Protein AF-A0A2W5V8T8-F1 (afdb_monomer_lite)

Secondary structure (DSSP, 8-state):
--------------SEEEEES--SHHHHHHHHHHHHHHTT--SS-EEEEEPPPEEPTTSSEEEEEEEEETTEEEEEEEEEE-GGGHHHHHHHHHHHHHHHH-

pLDDT: mean 90.6, std 15.19, range [42.0, 98.69]

Organism: NCBI:txid88688

Foldseek 3Di:
DDDDDPPPPPQPAQLEDEAEQDDDPLRVVLRVLLCVLRRPQAAHRKYKYWYPWDADVPGFIWIWIWIDDPPHTDDIQIDGDHSVCSSVSSVVVNVVVSVVRD

Sequence (102 aa):
MILEFLTATSVAASAIEVWTAGDDGLTQRFAENFRTATREIHGRPLNATVAQITPAPGGGWLTVVTFSREGEKLYTAKCARDEAEIQQCVLEAASAAKRLTQ

Structure (mmCIF, N/CA/C/O backbone):
data_AF-A0A2W5V8T8-F1
#
_entry.id   AF-A0A2W5V8T8-F1
#
loop_
_atom_site.group_PDB
_atom_site.id
_atom_site.type_symbol
_atom_site.label_atom_id
_atom_site.label_alt_id
_atom_site.label_comp_id
_atom_site.label_asym_id
_atom_site.label_entity_id
_atom_site.label_seq_id
_atom_site.pdbx_PDB_ins_code
_atom_site.Cartn_x
_atom_site.Cartn_y
_atom_site.Cartn_z
_atom_site.occupancy
_atom_site.B_iso_or_equiv
_atom_site.auth_seq_id
_atom_site.auth_comp_id
_atom_site.auth_asym_id
_atom_site.auth_atom_id
_atom_site.pdbx_PDB_model_num
ATOM 1 N N . MET A 1 1 ? 4.239 29.637 44.715 1.00 42.00 1 MET A N 1
ATOM 2 C CA . MET A 1 1 ? 3.748 28.370 44.138 1.00 42.00 1 MET A CA 1
ATOM 3 C C . MET A 1 1 ? 3.350 28.669 42.703 1.00 42.00 1 MET A C 1
ATOM 5 O O . MET A 1 1 ? 2.286 29.227 42.486 1.00 42.00 1 MET A O 1
ATOM 9 N N . ILE A 1 2 ? 4.272 28.466 41.760 1.00 48.84 2 ILE A N 1
ATOM 10 C CA . ILE A 1 2 ? 4.049 28.722 40.331 1.00 48.84 2 ILE A CA 1
ATOM 11 C C . ILE A 1 2 ? 3.689 27.369 39.721 1.00 48.84 2 ILE A C 1
ATOM 13 O O . ILE A 1 2 ? 4.450 26.416 39.862 1.00 48.84 2 ILE A O 1
ATOM 17 N N . LEU A 1 3 ? 2.488 27.272 39.158 1.00 47.12 3 LEU A N 1
ATOM 18 C CA . LEU A 1 3 ? 1.954 26.061 38.548 1.00 47.12 3 LEU A CA 1
ATOM 19 C C . LEU A 1 3 ? 2.406 26.036 37.081 1.00 47.12 3 LEU A C 1
ATOM 21 O O . LEU A 1 3 ? 1.909 26.815 36.269 1.00 47.12 3 LEU A O 1
ATOM 25 N N . GLU A 1 4 ? 3.380 25.189 36.753 1.00 50.62 4 GLU A N 1
ATOM 26 C CA . GLU A 1 4 ? 3.817 24.959 35.374 1.00 50.62 4 GLU A CA 1
ATOM 27 C C . GLU A 1 4 ? 2.765 24.106 34.649 1.00 50.62 4 GLU A C 1
ATOM 29 O O . GLU A 1 4 ? 2.616 22.910 34.900 1.00 50.62 4 GLU A O 1
ATOM 34 N N . PHE A 1 5 ? 1.994 24.732 33.758 1.00 49.81 5 PHE A N 1
ATOM 35 C CA . PHE A 1 5 ? 1.117 24.031 32.823 1.00 49.81 5 PHE A CA 1
ATOM 36 C C . PHE A 1 5 ? 1.965 23.435 31.693 1.00 49.81 5 PHE A C 1
ATOM 38 O O . PHE A 1 5 ? 2.316 24.122 30.736 1.00 49.81 5 PHE A O 1
ATOM 45 N N . LEU A 1 6 ? 2.278 22.143 31.792 1.00 53.34 6 LEU A N 1
ATOM 46 C CA . LEU A 1 6 ? 2.755 21.349 30.661 1.00 53.34 6 LEU A CA 1
ATOM 47 C C . LEU A 1 6 ? 1.583 21.140 29.692 1.00 53.34 6 LEU A C 1
ATOM 49 O O . LEU A 1 6 ? 0.727 20.281 29.904 1.00 53.34 6 LEU A O 1
ATOM 53 N N . THR A 1 7 ? 1.518 21.936 28.629 1.00 52.38 7 THR A N 1
ATOM 54 C CA . THR A 1 7 ? 0.629 21.667 27.498 1.00 52.38 7 THR A CA 1
ATOM 55 C C . THR A 1 7 ? 1.187 20.480 26.719 1.00 52.38 7 THR A C 1
ATOM 57 O O . THR A 1 7 ? 2.081 20.617 25.888 1.00 52.38 7 THR A O 1
ATOM 60 N N . ALA A 1 8 ? 0.667 19.283 26.993 1.00 49.78 8 ALA A N 1
ATOM 61 C CA . ALA A 1 8 ? 0.871 18.136 26.122 1.00 49.78 8 ALA A CA 1
ATOM 62 C C . ALA A 1 8 ? 0.185 18.431 24.780 1.00 49.78 8 ALA A C 1
ATOM 64 O O . ALA A 1 8 ? -1.030 18.293 24.641 1.00 49.78 8 ALA A O 1
ATOM 65 N N . THR A 1 9 ? 0.948 18.888 23.790 1.00 48.72 9 THR A N 1
ATOM 66 C CA . THR A 1 9 ? 0.513 18.926 22.395 1.00 48.72 9 THR A CA 1
ATOM 67 C C . THR A 1 9 ? 0.300 17.487 21.946 1.00 48.72 9 THR A C 1
ATOM 69 O O . THR A 1 9 ? 1.240 16.790 21.568 1.00 48.72 9 THR A O 1
ATOM 72 N N . SER A 1 10 ? -0.944 17.010 22.011 1.00 49.75 10 SER A N 1
ATOM 73 C CA . SER A 1 10 ? -1.325 15.759 21.368 1.00 49.75 10 SER A CA 1
ATOM 74 C C . SER A 1 10 ? -1.200 15.964 19.859 1.00 49.75 10 SER A C 1
ATOM 76 O O . SER A 1 10 ? -2.120 16.461 19.210 1.00 49.75 10 SER A O 1
ATOM 78 N N . VAL A 1 11 ? -0.047 15.625 19.285 1.00 55.88 11 VAL A N 1
ATOM 79 C CA . VAL A 1 11 ? 0.022 15.319 17.856 1.00 55.88 11 VAL A CA 1
ATOM 80 C C . VAL A 1 11 ? -0.940 14.159 17.652 1.00 55.88 11 VAL A C 1
ATOM 82 O O . VAL A 1 11 ? -0.691 13.060 18.143 1.00 55.88 11 VAL A O 1
ATOM 85 N N . ALA A 1 12 ? -2.091 14.430 17.036 1.00 58.50 12 ALA A N 1
ATOM 86 C CA . ALA A 1 12 ? -3.049 13.395 16.696 1.00 58.50 12 ALA A CA 1
ATOM 87 C C . ALA A 1 12 ? -2.309 12.373 15.830 1.00 58.50 12 ALA A C 1
ATOM 89 O O . ALA A 1 12 ? -1.949 12.661 14.689 1.00 58.50 12 ALA A O 1
ATOM 90 N N . ALA A 1 13 ? -1.998 11.213 16.408 1.00 69.00 13 ALA A N 1
ATOM 91 C CA . ALA A 1 13 ? -1.372 10.140 15.665 1.00 69.00 13 ALA A CA 1
ATOM 92 C C . ALA A 1 13 ? -2.316 9.754 14.518 1.00 69.00 13 ALA A C 1
ATOM 94 O O . ALA A 1 13 ? -3.535 9.684 14.704 1.00 69.00 13 ALA A O 1
ATOM 95 N N . SER A 1 14 ? -1.753 9.545 13.326 1.00 84.69 14 SER A N 1
ATOM 96 C CA . SER A 1 14 ? -2.476 8.966 12.190 1.00 84.69 14 SER A CA 1
ATOM 97 C C . SER A 1 14 ? -3.255 7.736 12.663 1.00 84.69 14 SER A C 1
ATOM 99 O O . SER A 1 14 ? -2.717 6.914 13.405 1.00 84.69 14 SER A O 1
ATOM 101 N N . ALA A 1 15 ? -4.500 7.573 12.206 1.00 93.19 15 ALA A N 1
ATOM 102 C CA . ALA A 1 15 ? -5.266 6.355 12.481 1.00 93.19 15 ALA A CA 1
ATOM 103 C C . ALA A 1 15 ? -4.646 5.116 11.811 1.00 93.19 15 ALA A C 1
ATOM 105 O O . ALA A 1 15 ? -5.062 3.993 12.083 1.00 93.19 15 ALA A O 1
ATOM 106 N N . ILE A 1 16 ? -3.682 5.319 10.911 1.00 96.81 16 ILE A N 1
ATOM 107 C CA . ILE A 1 16 ? -3.040 4.271 10.131 1.00 96.81 16 ILE A CA 1
ATOM 108 C C . ILE A 1 16 ? -1.608 4.069 10.618 1.00 96.81 16 ILE A C 1
ATOM 110 O O . ILE A 1 16 ? -0.780 4.978 10.508 1.00 96.81 16 ILE A O 1
ATOM 114 N N . GLU A 1 17 ? -1.320 2.862 11.094 1.00 96.94 17 GLU A N 1
ATOM 115 C CA . GLU A 1 17 ? 0.028 2.389 11.399 1.00 96.94 17 GLU A CA 1
ATOM 116 C C . GLU A 1 17 ? 0.592 1.640 10.182 1.00 96.94 17 GLU A C 1
ATOM 118 O O . GLU A 1 17 ? -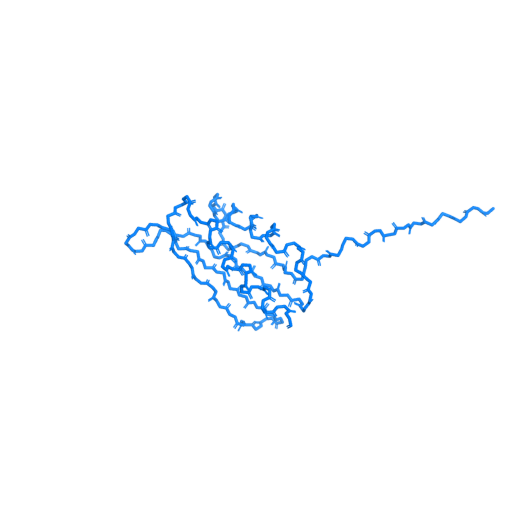0.025 0.697 9.679 1.00 96.94 17 GLU A O 1
ATOM 123 N N . VAL A 1 18 ? 1.753 2.070 9.675 1.00 97.75 18 VAL A N 1
ATOM 124 C CA . VAL A 1 18 ? 2.343 1.537 8.434 1.00 97.75 18 VAL A CA 1
ATOM 125 C C . VAL A 1 18 ? 3.595 0.715 8.726 1.00 97.75 18 VAL A C 1
ATOM 127 O O . VAL A 1 18 ? 4.599 1.246 9.210 1.00 97.75 18 VAL A O 1
ATOM 130 N N . TRP A 1 19 ? 3.560 -0.547 8.308 1.00 97.56 19 TRP A N 1
ATOM 131 C CA . TRP A 1 19 ? 4.633 -1.533 8.406 1.00 97.56 19 TRP A CA 1
ATOM 132 C C . TRP A 1 19 ? 5.152 -1.925 7.020 1.00 97.56 19 TRP A C 1
ATOM 134 O O . TRP A 1 19 ? 4.421 -1.860 6.031 1.00 97.56 19 TRP A O 1
ATOM 144 N N . THR A 1 20 ? 6.400 -2.382 6.948 1.00 97.50 20 THR A N 1
ATOM 145 C CA . THR A 1 20 ? 7.024 -2.888 5.716 1.00 97.50 20 THR A CA 1
ATOM 146 C C . THR A 1 20 ? 7.476 -4.329 5.902 1.00 97.50 20 THR A C 1
ATOM 148 O O . THR A 1 20 ? 8.129 -4.637 6.894 1.00 97.50 20 THR A O 1
ATOM 151 N N . ALA A 1 21 ? 7.162 -5.201 4.946 1.00 94.56 21 ALA A N 1
ATOM 152 C CA . ALA A 1 21 ? 7.665 -6.577 4.905 1.00 94.56 21 ALA A CA 1
ATOM 153 C C . ALA A 1 21 ? 8.927 -6.740 4.033 1.00 94.56 21 ALA A C 1
ATOM 155 O O . ALA A 1 21 ? 9.451 -7.844 3.937 1.00 94.56 21 ALA A O 1
ATOM 156 N N . GLY A 1 22 ? 9.389 -5.663 3.388 1.00 88.56 22 GLY A N 1
ATOM 157 C CA . GLY A 1 22 ? 10.659 -5.593 2.663 1.00 88.56 22 GLY A CA 1
ATOM 158 C C . GLY A 1 22 ? 11.468 -4.374 3.105 1.00 88.56 22 GLY A C 1
ATOM 159 O O . GLY A 1 22 ? 10.898 -3.381 3.563 1.00 88.56 22 GLY A O 1
ATOM 160 N N . ASP A 1 23 ? 12.787 -4.450 2.981 1.00 93.44 23 ASP A N 1
ATOM 161 C CA . ASP A 1 23 ? 13.750 -3.419 3.386 1.00 93.44 23 ASP A CA 1
ATOM 162 C C . ASP A 1 23 ? 14.479 -2.766 2.198 1.00 93.44 23 ASP A C 1
ATOM 164 O O . ASP A 1 23 ? 15.346 -1.914 2.392 1.00 93.44 23 ASP A O 1
ATOM 168 N N . ASP A 1 24 ? 14.091 -3.100 0.963 1.00 94.69 24 ASP A N 1
ATOM 169 C CA . ASP A 1 24 ? 14.631 -2.469 -0.235 1.00 94.69 24 ASP A CA 1
ATOM 170 C C . ASP A 1 24 ? 14.209 -0.993 -0.354 1.00 94.69 24 ASP A C 1
ATOM 172 O O . ASP A 1 24 ? 13.167 -0.555 0.150 1.00 94.69 24 ASP A O 1
ATOM 176 N N . GLY A 1 25 ? 15.024 -0.213 -1.067 1.00 96.50 25 GLY A N 1
ATOM 177 C CA . GLY A 1 25 ? 14.832 1.232 -1.180 1.00 96.50 25 GLY A CA 1
ATOM 178 C C . GLY A 1 25 ? 13.497 1.636 -1.812 1.00 96.50 25 GLY A C 1
ATOM 179 O O . GLY A 1 25 ? 12.954 2.684 -1.461 1.00 96.50 25 GLY A O 1
ATOM 180 N N . LEU A 1 26 ? 12.933 0.815 -2.703 1.00 96.25 26 LEU A N 1
ATOM 181 C CA . LEU A 1 26 ? 11.662 1.122 -3.349 1.00 96.25 26 LEU A CA 1
ATOM 182 C C . LEU A 1 26 ? 10.491 0.914 -2.387 1.00 96.25 26 LEU A C 1
ATOM 184 O O . LEU A 1 26 ? 9.618 1.781 -2.286 1.00 96.25 26 LEU A O 1
ATOM 188 N N . THR A 1 27 ? 10.505 -0.193 -1.642 1.00 98.06 27 THR A N 1
ATOM 189 C CA . THR A 1 27 ? 9.526 -0.485 -0.586 1.00 98.06 27 THR A CA 1
ATOM 190 C C . THR A 1 27 ? 9.557 0.572 0.515 1.00 98.06 27 THR A C 1
ATOM 192 O O . THR A 1 27 ? 8.499 1.070 0.909 1.00 98.06 27 THR A O 1
ATOM 195 N N . GLN A 1 28 ? 10.746 0.972 0.978 1.00 98.06 28 GLN A N 1
ATOM 196 C CA . GLN A 1 28 ? 10.878 2.009 2.008 1.00 98.06 28 GLN A CA 1
ATOM 197 C C . GLN A 1 28 ? 10.378 3.372 1.511 1.00 98.06 28 GLN A C 1
ATOM 199 O O . GLN A 1 28 ? 9.551 3.995 2.179 1.00 98.06 28 GLN A O 1
ATOM 204 N N . ARG A 1 29 ? 10.750 3.781 0.287 1.00 97.69 29 ARG A N 1
ATOM 205 C CA . ARG A 1 29 ? 10.246 5.017 -0.338 1.00 97.69 29 ARG A CA 1
ATOM 206 C C . ARG A 1 29 ? 8.722 5.014 -0.477 1.00 97.69 29 ARG A C 1
ATOM 208 O O . ARG A 1 29 ? 8.068 6.011 -0.173 1.00 97.69 29 ARG A O 1
ATOM 215 N N . PHE A 1 30 ? 8.133 3.899 -0.918 1.00 98.38 30 PHE A N 1
ATOM 216 C CA . PHE A 1 30 ? 6.676 3.763 -0.992 1.00 98.38 30 PHE A CA 1
ATOM 217 C C . PHE A 1 30 ? 6.034 3.936 0.386 1.00 98.38 30 PHE A C 1
ATOM 219 O O . PHE A 1 30 ? 5.067 4.684 0.522 1.00 98.38 30 PHE A O 1
ATOM 226 N N . ALA A 1 31 ? 6.568 3.267 1.410 1.00 98.44 31 ALA A N 1
ATOM 227 C CA . ALA A 1 31 ? 6.026 3.322 2.761 1.00 98.44 31 ALA A CA 1
ATOM 228 C C . ALA A 1 31 ? 6.118 4.727 3.375 1.00 98.44 31 ALA A C 1
ATOM 230 O O . ALA A 1 31 ? 5.176 5.165 4.031 1.00 98.44 31 ALA A O 1
ATOM 231 N N . GLU A 1 32 ? 7.205 5.462 3.142 1.00 98.25 32 GLU A N 1
ATOM 232 C CA . GLU A 1 32 ? 7.354 6.863 3.564 1.00 98.25 32 GLU A CA 1
ATOM 233 C C . GLU A 1 32 ? 6.342 7.790 2.881 1.00 98.25 32 GLU A C 1
ATOM 235 O O . GLU A 1 32 ? 5.642 8.561 3.551 1.00 98.25 32 GLU A O 1
ATOM 240 N N . ASN A 1 33 ? 6.197 7.673 1.559 1.00 98.44 33 ASN A N 1
ATOM 241 C CA . ASN A 1 33 ? 5.206 8.441 0.807 1.00 98.44 33 ASN A CA 1
ATOM 242 C C . ASN A 1 33 ? 3.783 8.097 1.258 1.00 98.44 33 ASN A C 1
ATOM 244 O O . ASN A 1 33 ? 2.934 8.981 1.371 1.00 98.44 33 ASN A O 1
ATOM 248 N N . PHE A 1 34 ? 3.527 6.825 1.561 1.00 98.50 34 PHE A N 1
ATOM 249 C CA . PHE A 1 34 ? 2.241 6.358 2.052 1.00 98.50 34 PHE A CA 1
ATOM 250 C C . PHE A 1 34 ? 1.928 6.896 3.449 1.00 98.50 34 PHE A C 1
ATOM 252 O O . PHE A 1 34 ? 0.867 7.489 3.623 1.00 98.50 34 PHE A O 1
ATOM 259 N N . ARG A 1 35 ? 2.872 6.828 4.399 1.00 98.19 35 ARG A N 1
ATOM 260 C CA . ARG A 1 35 ? 2.742 7.475 5.720 1.00 98.19 35 ARG A CA 1
ATOM 261 C C . ARG A 1 35 ? 2.440 8.964 5.592 1.00 98.19 35 ARG A C 1
ATOM 263 O O . ARG A 1 35 ? 1.587 9.485 6.305 1.00 98.19 35 ARG A O 1
ATOM 270 N N . THR A 1 36 ? 3.114 9.644 4.666 1.00 97.75 36 THR A N 1
ATOM 271 C CA . THR A 1 36 ? 2.883 11.068 4.396 1.00 97.75 36 THR A CA 1
ATOM 272 C C . THR A 1 36 ? 1.472 11.311 3.862 1.00 97.75 36 THR A C 1
ATOM 274 O O . THR A 1 36 ? 0.771 12.188 4.363 1.00 97.75 36 THR A O 1
ATOM 277 N N . ALA A 1 37 ? 1.024 10.510 2.892 1.00 97.62 37 ALA A N 1
ATOM 278 C CA . ALA A 1 37 ? -0.306 10.619 2.294 1.00 97.62 37 ALA A CA 1
ATOM 279 C C . ALA A 1 37 ? -1.443 10.303 3.282 1.00 97.62 37 ALA A C 1
ATOM 281 O O . ALA A 1 37 ? -2.555 10.803 3.116 1.00 97.62 37 ALA A O 1
ATOM 282 N N . THR A 1 38 ? -1.179 9.489 4.307 1.00 97.12 38 THR A N 1
ATOM 283 C CA . THR A 1 38 ? -2.177 9.083 5.303 1.00 97.12 38 THR A CA 1
ATOM 284 C C . THR A 1 38 ? -2.099 9.849 6.619 1.00 97.12 38 THR A C 1
ATOM 286 O O . THR A 1 38 ? -2.929 9.610 7.489 1.00 97.12 38 THR A O 1
ATOM 289 N N . ARG A 1 39 ? -1.138 10.768 6.787 1.00 96.12 39 ARG A N 1
ATOM 290 C CA . ARG A 1 39 ? -0.860 11.439 8.070 1.00 96.12 39 ARG A CA 1
ATOM 291 C C . ARG A 1 39 ? -2.079 12.133 8.682 1.00 96.12 39 ARG A C 1
ATOM 293 O O . ARG A 1 39 ? -2.278 12.056 9.886 1.00 96.12 39 ARG A O 1
ATOM 300 N N . GLU A 1 40 ? -2.890 12.772 7.843 1.00 94.69 40 GLU A N 1
ATOM 301 C CA . GLU A 1 40 ? -4.086 13.525 8.254 1.00 94.69 40 GLU A CA 1
ATOM 302 C C . GLU A 1 40 ? -5.364 12.659 8.251 1.00 94.69 40 GLU A C 1
ATOM 304 O O . GLU A 1 40 ? -6.481 13.169 8.354 1.00 94.69 40 GLU A O 1
ATOM 309 N N . ILE A 1 41 ? -5.240 11.339 8.063 1.00 94.88 41 ILE A N 1
ATOM 310 C CA . ILE A 1 41 ? -6.378 10.425 8.154 1.00 94.88 41 ILE A CA 1
ATOM 311 C C . ILE A 1 41 ? -6.594 10.072 9.623 1.00 94.88 41 ILE A C 1
ATOM 313 O O . ILE A 1 41 ? -5.793 9.385 10.258 1.00 94.88 41 ILE A O 1
ATOM 317 N N . HIS A 1 42 ? -7.739 10.503 10.133 1.00 93.56 42 HIS A N 1
ATOM 318 C CA . HIS A 1 42 ? -8.238 10.147 11.454 1.00 93.56 42 HIS A CA 1
ATOM 319 C C . HIS A 1 42 ? -9.402 9.154 11.336 1.00 93.56 42 HIS A C 1
ATOM 321 O O . HIS A 1 42 ? -9.985 8.979 10.262 1.00 93.56 42 HIS A O 1
ATOM 327 N N . GLY A 1 43 ? -9.743 8.499 12.445 1.00 93.56 43 GLY A N 1
ATOM 328 C CA . GLY A 1 43 ? -10.843 7.541 12.513 1.00 93.56 43 GLY A CA 1
ATOM 329 C C . GLY A 1 43 ? -10.458 6.268 13.252 1.00 93.56 43 GLY A C 1
ATOM 330 O O . GLY A 1 43 ? -9.613 6.283 14.147 1.00 93.56 43 GLY A O 1
ATOM 331 N N . ARG A 1 44 ? -11.099 5.160 12.879 1.00 95.12 44 ARG A N 1
ATOM 332 C CA . ARG A 1 44 ? -10.857 3.850 13.488 1.00 95.12 44 ARG A CA 1
ATOM 333 C C . ARG A 1 44 ? -9.437 3.366 13.165 1.00 95.12 44 ARG A C 1
ATOM 335 O O . ARG A 1 44 ? -9.100 3.344 11.977 1.00 95.12 44 ARG A O 1
ATOM 342 N N . PRO A 1 45 ? -8.648 2.918 14.164 1.00 95.81 45 PRO A N 1
ATOM 343 C CA . PRO A 1 45 ? -7.297 2.412 13.945 1.00 95.81 45 PRO A CA 1
ATOM 344 C C . PRO A 1 45 ? -7.231 1.350 12.845 1.00 95.81 45 PRO A C 1
ATOM 346 O O . PRO A 1 45 ? -8.140 0.521 12.703 1.00 95.81 45 PRO A O 1
ATOM 349 N N . LEU A 1 46 ? -6.171 1.394 12.047 1.00 97.38 46 LEU A N 1
ATOM 350 C CA . LEU A 1 46 ? -5.961 0.517 10.905 1.00 97.38 46 LEU A CA 1
ATOM 351 C C . LEU A 1 46 ? -4.470 0.214 10.754 1.00 97.38 46 LEU A C 1
ATOM 353 O O . LEU A 1 46 ? -3.649 1.122 10.685 1.00 97.38 46 LEU A O 1
ATOM 357 N N . ASN A 1 47 ? -4.127 -1.059 10.620 1.00 98.12 47 ASN A N 1
ATOM 358 C CA . ASN A 1 47 ? -2.766 -1.480 10.321 1.00 98.12 47 ASN A CA 1
ATOM 359 C C . ASN A 1 47 ? -2.634 -1.689 8.818 1.00 98.12 47 ASN A C 1
ATOM 361 O O . ASN A 1 47 ? -3.469 -2.361 8.208 1.00 98.12 47 ASN A O 1
ATOM 365 N N . ALA A 1 48 ? -1.584 -1.141 8.220 1.00 98.38 48 ALA A N 1
ATOM 366 C CA . ALA A 1 48 ? -1.265 -1.314 6.814 1.00 98.38 48 ALA A CA 1
ATOM 367 C C . ALA A 1 48 ? 0.141 -1.900 6.657 1.00 98.38 48 ALA A C 1
ATOM 369 O O . ALA A 1 48 ? 1.125 -1.302 7.081 1.00 98.38 48 ALA A O 1
ATOM 370 N N . THR A 1 49 ? 0.249 -3.059 6.015 1.00 98.56 49 THR A N 1
ATOM 371 C CA . THR A 1 49 ? 1.530 -3.707 5.718 1.00 98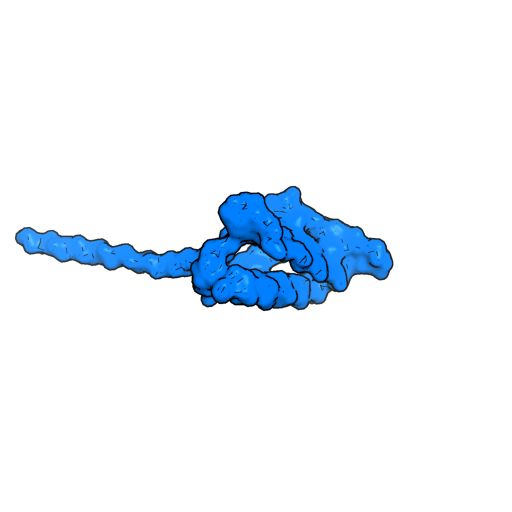.56 49 THR A CA 1
ATOM 372 C C . THR A 1 49 ? 1.823 -3.605 4.230 1.00 98.56 49 THR A C 1
ATOM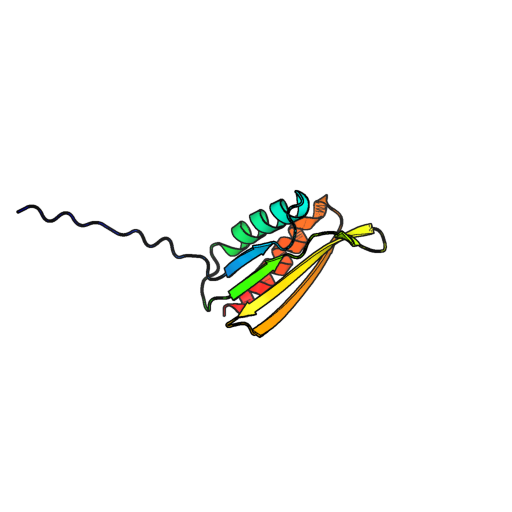 374 O O . THR A 1 49 ? 1.099 -4.176 3.411 1.00 98.56 49 THR A O 1
ATOM 377 N N . VAL A 1 50 ? 2.894 -2.895 3.886 1.00 98.56 50 VAL A N 1
ATOM 378 C CA . VAL A 1 50 ? 3.446 -2.818 2.531 1.00 98.56 50 VAL A CA 1
ATOM 379 C C . VAL A 1 50 ? 4.318 -4.050 2.307 1.00 98.56 50 VAL A C 1
ATOM 381 O O . VAL A 1 50 ? 5.310 -4.251 3.010 1.00 98.56 50 VAL A O 1
ATOM 384 N N . ALA A 1 51 ? 3.937 -4.904 1.360 1.00 98.06 51 ALA A N 1
ATOM 385 C CA . ALA A 1 51 ? 4.771 -6.029 0.953 1.00 98.06 51 ALA A CA 1
ATOM 386 C C . ALA A 1 51 ? 6.030 -5.535 0.229 1.00 98.06 51 ALA A C 1
ATOM 388 O O . ALA A 1 51 ? 6.030 -4.433 -0.319 1.00 98.06 51 ALA A O 1
ATOM 389 N N . GLN A 1 52 ? 7.072 -6.369 0.175 1.00 97.94 52 GLN A N 1
ATOM 390 C CA . GLN A 1 52 ? 8.229 -6.088 -0.670 1.00 97.94 52 GLN A CA 1
ATOM 391 C C . GLN A 1 52 ? 7.775 -5.850 -2.116 1.00 97.94 52 GLN A C 1
ATOM 393 O O . GLN A 1 52 ? 7.096 -6.693 -2.712 1.00 97.94 52 GLN A O 1
ATOM 398 N N . ILE A 1 53 ? 8.136 -4.694 -2.665 1.00 97.12 53 ILE A N 1
ATOM 399 C CA . ILE A 1 53 ? 7.817 -4.328 -4.039 1.00 97.12 53 ILE A CA 1
ATOM 400 C C . ILE A 1 53 ? 8.669 -5.185 -4.970 1.00 97.12 53 ILE A C 1
ATOM 402 O O . ILE A 1 53 ? 9.878 -5.324 -4.803 1.00 97.12 53 ILE A O 1
ATOM 406 N N . THR A 1 54 ? 8.018 -5.795 -5.954 1.00 95.25 54 THR A N 1
ATOM 407 C CA . THR A 1 54 ? 8.664 -6.719 -6.893 1.00 95.25 54 THR A CA 1
ATOM 408 C C . THR A 1 54 ? 8.323 -6.342 -8.327 1.00 95.25 54 THR A C 1
ATOM 410 O O . THR A 1 54 ? 7.266 -5.752 -8.564 1.00 95.25 54 THR A O 1
ATOM 413 N N . PRO A 1 55 ? 9.186 -6.658 -9.305 1.00 95.81 55 PRO A N 1
ATOM 414 C CA . PRO A 1 55 ? 8.844 -6.482 -10.710 1.00 95.81 55 PRO A CA 1
ATOM 415 C C . PRO A 1 55 ? 7.561 -7.245 -11.062 1.00 95.81 55 PRO A C 1
ATOM 417 O O . PRO A 1 55 ? 7.403 -8.410 -10.686 1.00 95.81 55 PRO A O 1
ATOM 420 N N . ALA A 1 56 ? 6.643 -6.601 -11.781 1.00 93.00 56 ALA A N 1
ATOM 421 C CA . ALA A 1 56 ? 5.407 -7.239 -12.219 1.00 93.00 56 ALA A CA 1
ATOM 422 C C . ALA A 1 56 ? 5.599 -7.968 -13.567 1.00 93.00 56 ALA A C 1
ATOM 424 O O . ALA A 1 56 ? 6.372 -7.513 -14.419 1.00 93.00 56 ALA A O 1
ATOM 425 N N . PRO A 1 57 ? 4.881 -9.081 -13.819 1.00 86.69 57 PRO A N 1
ATOM 426 C CA . PRO A 1 57 ? 4.849 -9.693 -15.144 1.00 86.69 57 PRO A CA 1
ATOM 427 C C . PRO A 1 57 ? 4.311 -8.701 -16.186 1.00 86.69 57 PRO A C 1
ATOM 429 O O . PRO A 1 57 ? 3.199 -8.200 -16.042 1.00 86.69 57 PRO A O 1
ATOM 432 N N . GLY A 1 58 ? 5.091 -8.433 -17.238 1.00 83.81 58 GLY A N 1
ATOM 433 C CA . GLY A 1 58 ? 4.734 -7.466 -18.286 1.00 83.81 58 GLY A CA 1
ATOM 434 C C . GLY A 1 58 ? 5.329 -6.063 -18.115 1.00 83.81 58 GLY A C 1
ATOM 435 O O . GLY A 1 58 ? 5.081 -5.215 -18.966 1.00 83.81 58 GLY A O 1
ATOM 436 N N . GLY A 1 59 ? 6.144 -5.836 -17.079 1.00 88.75 59 GLY A N 1
ATOM 437 C CA . GLY A 1 59 ? 6.811 -4.556 -16.820 1.00 88.75 59 GLY A CA 1
ATOM 438 C C . GLY A 1 59 ? 6.268 -3.836 -15.585 1.00 88.75 59 GLY A C 1
ATOM 439 O O . GLY A 1 59 ? 5.230 -4.204 -15.035 1.00 88.75 59 GLY A O 1
ATOM 440 N N . GLY A 1 60 ? 7.000 -2.818 -15.134 1.00 94.69 60 GLY A N 1
ATOM 441 C CA . GLY A 1 60 ? 6.675 -2.054 -13.931 1.00 94.69 60 GLY A CA 1
ATOM 442 C C . GLY A 1 60 ? 6.897 -2.812 -12.617 1.00 94.69 60 GLY A C 1
ATOM 443 O O . GLY A 1 60 ? 7.554 -3.854 -12.552 1.00 94.69 60 GLY A O 1
ATOM 444 N N . TRP A 1 61 ? 6.331 -2.260 -11.549 1.00 97.19 61 TRP A N 1
ATOM 445 C CA . TRP A 1 61 ? 6.524 -2.676 -10.166 1.00 97.19 61 TRP A CA 1
ATOM 446 C C . TRP A 1 61 ? 5.184 -2.940 -9.491 1.00 97.19 61 TRP A C 1
ATOM 448 O O . TRP A 1 61 ? 4.309 -2.073 -9.443 1.00 97.19 61 TRP A O 1
ATOM 458 N N . LEU A 1 62 ? 5.026 -4.147 -8.953 1.00 97.56 62 LEU A N 1
ATOM 459 C CA . LEU A 1 62 ? 3.858 -4.555 -8.191 1.00 97.56 62 LEU A CA 1
ATOM 460 C C . LEU A 1 62 ? 3.993 -4.095 -6.740 1.00 97.56 62 LEU A C 1
ATOM 462 O O . LEU A 1 62 ? 4.842 -4.567 -5.986 1.00 97.56 62 LEU A O 1
ATOM 466 N N . THR A 1 63 ? 3.076 -3.226 -6.342 1.00 97.56 63 THR A N 1
ATOM 467 C CA . THR A 1 63 ? 2.852 -2.810 -4.960 1.00 97.56 63 THR A CA 1
ATOM 468 C C . THR A 1 63 ? 1.666 -3.576 -4.379 1.00 97.56 63 THR A C 1
ATOM 470 O O . THR A 1 63 ? 0.630 -3.747 -5.032 1.00 97.56 63 THR A O 1
ATOM 473 N N . VAL A 1 64 ? 1.810 -4.053 -3.143 1.00 98.31 64 VAL A N 1
ATOM 474 C CA . VAL A 1 64 ? 0.730 -4.711 -2.402 1.00 98.31 64 VAL A CA 1
ATOM 475 C C . VAL A 1 64 ? 0.680 -4.131 -0.997 1.00 98.31 64 VAL A C 1
ATOM 477 O O . VAL A 1 64 ? 1.672 -4.176 -0.273 1.00 98.31 64 VAL A O 1
ATOM 480 N N . VAL A 1 65 ? -0.485 -3.620 -0.600 1.00 98.62 65 VAL A N 1
ATOM 481 C CA . VAL A 1 65 ? -0.736 -3.122 0.757 1.00 98.62 65 VAL A CA 1
ATOM 482 C C . VAL A 1 65 ? -1.875 -3.921 1.367 1.00 98.62 65 VAL A C 1
ATOM 484 O O . VAL A 1 65 ? -2.988 -3.940 0.838 1.00 98.62 65 VAL A O 1
ATOM 487 N N . THR A 1 66 ? -1.599 -4.595 2.479 1.00 98.69 66 THR A N 1
ATOM 488 C CA . THR A 1 66 ? -2.609 -5.344 3.231 1.00 98.69 66 THR A CA 1
ATOM 489 C C . THR A 1 66 ? -3.078 -4.526 4.418 1.00 98.69 66 THR A C 1
ATOM 491 O O . THR A 1 66 ? -2.267 -4.102 5.233 1.00 98.69 66 THR A O 1
ATOM 494 N N . PHE A 1 67 ? -4.388 -4.333 4.521 1.00 98.56 67 PHE A N 1
ATOM 495 C CA . PHE A 1 67 ? -5.036 -3.617 5.608 1.00 98.56 67 PHE A CA 1
ATOM 496 C C . PHE A 1 67 ? -5.661 -4.598 6.590 1.00 98.56 67 PHE A C 1
ATOM 498 O O . PHE A 1 67 ? -6.362 -5.530 6.184 1.00 98.56 67 PHE A O 1
ATOM 505 N N . SER A 1 68 ? -5.437 -4.371 7.879 1.00 98.38 68 SER A N 1
ATOM 506 C CA . SER A 1 68 ? -5.964 -5.203 8.956 1.00 98.38 68 SER A CA 1
ATOM 507 C C . SER A 1 68 ? -6.376 -4.375 10.168 1.00 98.38 68 SER A C 1
ATOM 509 O O . SER A 1 68 ? -5.914 -3.250 10.362 1.00 98.38 68 SER A O 1
ATOM 511 N N . ARG A 1 69 ? -7.270 -4.931 10.981 1.00 97.25 69 ARG A N 1
ATOM 512 C CA . ARG A 1 69 ? -7.715 -4.364 12.257 1.00 97.25 69 ARG A CA 1
ATOM 513 C C . ARG A 1 69 ? -7.907 -5.512 13.231 1.00 97.25 69 ARG A C 1
ATOM 515 O O . ARG A 1 69 ? -8.493 -6.516 12.855 1.00 97.25 69 ARG A O 1
ATOM 522 N N . GLU A 1 70 ? -7.384 -5.373 14.448 1.00 94.31 70 GLU A N 1
ATOM 523 C CA . GLU A 1 70 ? -7.545 -6.385 15.509 1.00 94.31 70 GLU A CA 1
ATOM 524 C C . GLU A 1 70 ? -7.111 -7.803 15.070 1.00 94.31 70 GLU A C 1
ATOM 526 O O . GLU A 1 70 ? -7.672 -8.810 15.483 1.00 94.31 70 GLU A O 1
ATOM 531 N N . GLY A 1 71 ? -6.094 -7.886 14.203 1.00 91.31 71 GLY A N 1
ATOM 532 C CA . GLY A 1 71 ? -5.587 -9.150 13.657 1.00 91.31 71 GLY A CA 1
ATOM 533 C C . GLY A 1 71 ? -6.387 -9.716 12.477 1.00 91.31 71 GLY A C 1
ATOM 534 O O . GLY A 1 71 ? -5.929 -10.664 11.840 1.00 91.31 71 GLY A O 1
ATOM 535 N N . GLU A 1 72 ? -7.528 -9.125 12.119 1.00 97.06 72 GLU A N 1
ATOM 536 C CA . GLU A 1 72 ? -8.327 -9.531 10.964 1.00 97.06 72 GLU A CA 1
ATOM 537 C C . GLU A 1 72 ? -7.933 -8.746 9.706 1.00 97.06 72 GLU A C 1
ATOM 539 O O . GLU A 1 72 ? -7.842 -7.515 9.708 1.00 97.06 72 GLU A O 1
ATOM 544 N N . LYS A 1 73 ? -7.714 -9.455 8.593 1.00 97.81 73 LYS A N 1
ATOM 545 C CA . LYS A 1 73 ? -7.459 -8.841 7.284 1.00 97.81 73 LYS A CA 1
ATOM 546 C C . LYS A 1 73 ? -8.759 -8.285 6.702 1.00 97.81 73 LYS A C 1
ATOM 548 O O . LYS A 1 73 ? -9.657 -9.050 6.371 1.00 97.81 73 LYS A O 1
ATOM 553 N N . LEU A 1 74 ? -8.793 -6.977 6.456 1.00 98.00 74 LEU A N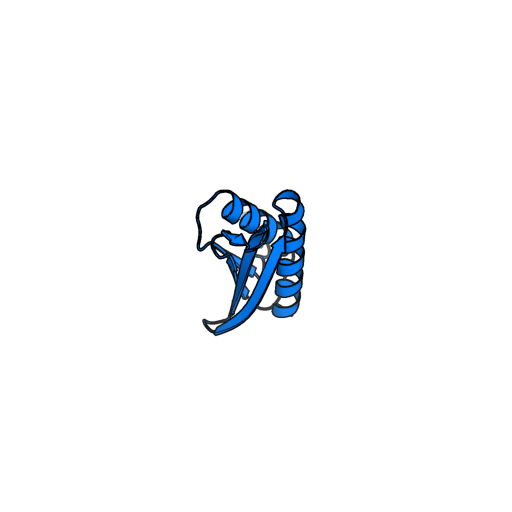 1
ATOM 554 C CA . LEU A 1 74 ? -9.955 -6.284 5.895 1.00 98.00 74 LEU A CA 1
ATOM 555 C C . LEU A 1 74 ? -9.892 -6.162 4.370 1.00 98.00 74 LEU A C 1
ATOM 557 O O . LEU A 1 74 ? -10.890 -6.348 3.680 1.00 98.00 74 LEU A O 1
ATOM 561 N N . TYR A 1 75 ? -8.725 -5.806 3.830 1.00 98.19 75 TYR A N 1
ATOM 562 C CA . TYR A 1 75 ? -8.585 -5.480 2.411 1.00 98.19 75 TYR A CA 1
ATOM 563 C C . TYR A 1 75 ? -7.140 -5.630 1.936 1.00 98.19 75 TYR A C 1
ATOM 565 O O . TYR A 1 75 ? -6.198 -5.475 2.710 1.00 98.19 75 TYR A O 1
ATOM 573 N N . THR A 1 76 ? -6.954 -5.884 0.642 1.00 98.44 76 THR A N 1
ATOM 574 C CA . THR A 1 76 ? -5.639 -5.861 -0.005 1.00 98.44 76 THR A CA 1
ATOM 575 C C . THR A 1 76 ? -5.708 -4.959 -1.230 1.00 98.44 76 THR A C 1
ATOM 577 O O . THR A 1 76 ? -6.378 -5.293 -2.205 1.00 98.44 76 THR A O 1
ATOM 580 N N . ALA A 1 77 ? -4.995 -3.835 -1.194 1.00 98.00 77 ALA A N 1
ATOM 581 C CA . ALA A 1 77 ? -4.769 -3.007 -2.372 1.00 98.00 77 ALA A CA 1
ATOM 582 C C . ALA A 1 77 ? -3.606 -3.586 -3.182 1.00 98.00 77 ALA A C 1
ATOM 584 O O . ALA A 1 77 ? -2.565 -3.927 -2.618 1.00 98.00 77 ALA A O 1
ATOM 585 N N . LYS A 1 78 ? -3.780 -3.683 -4.500 1.00 97.50 78 LYS A N 1
ATOM 586 C CA . LYS A 1 78 ? -2.723 -4.051 -5.443 1.00 97.50 78 LYS A CA 1
ATOM 587 C C . LYS A 1 78 ? -2.665 -3.004 -6.540 1.00 97.50 78 LYS A C 1
ATOM 589 O O . LYS A 1 78 ? -3.708 -2.659 -7.087 1.00 97.50 78 LYS A O 1
ATOM 594 N N . CYS A 1 79 ? -1.468 -2.546 -6.870 1.00 96.62 79 CYS A N 1
ATOM 595 C CA . CYS A 1 79 ? -1.248 -1.609 -7.963 1.00 96.62 79 CYS A CA 1
ATOM 596 C C . CYS A 1 79 ? 0.068 -1.946 -8.662 1.00 96.62 79 CYS A C 1
ATOM 598 O O . CYS A 1 79 ? 1.067 -2.212 -7.996 1.00 96.62 79 CYS A O 1
ATOM 600 N N . ALA A 1 80 ? 0.052 -1.963 -9.993 1.00 96.31 80 ALA A N 1
ATOM 601 C CA . ALA A 1 80 ? 1.222 -2.210 -10.826 1.00 96.31 80 ALA A CA 1
ATOM 602 C C . ALA A 1 80 ? 1.394 -1.045 -11.805 1.00 96.31 80 ALA A C 1
ATOM 604 O O . ALA A 1 80 ? 0.472 -0.727 -12.567 1.00 96.31 80 ALA A O 1
ATOM 605 N N . ARG A 1 81 ? 2.551 -0.385 -11.732 1.00 96.56 81 ARG A N 1
ATOM 606 C CA . ARG A 1 81 ? 2.904 0.812 -12.509 1.00 96.56 81 ARG A CA 1
ATOM 607 C C . ARG A 1 81 ? 4.405 0.864 -12.754 1.00 96.56 81 ARG A C 1
ATOM 609 O O . ARG A 1 81 ? 5.163 0.200 -12.048 1.00 96.56 81 ARG A O 1
ATOM 616 N N . ASP A 1 82 ? 4.836 1.680 -13.706 1.00 95.69 82 ASP A N 1
ATOM 617 C CA . ASP A 1 82 ? 6.254 1.999 -13.854 1.00 95.69 82 ASP A CA 1
ATOM 618 C C . ASP A 1 82 ? 6.790 2.722 -12.615 1.00 95.69 82 ASP A C 1
ATOM 620 O O . ASP A 1 82 ? 6.037 3.331 -11.853 1.00 95.69 82 ASP A O 1
ATOM 624 N N . GLU A 1 83 ? 8.109 2.672 -12.396 1.00 92.00 83 GLU A N 1
ATOM 625 C CA . GLU A 1 83 ? 8.701 3.218 -11.167 1.00 92.00 83 GLU A CA 1
ATOM 626 C C . GLU A 1 83 ? 8.389 4.710 -10.980 1.00 92.00 83 GLU A C 1
ATOM 628 O O . GLU A 1 83 ? 8.077 5.155 -9.875 1.00 92.00 83 GLU A O 1
ATOM 633 N N . ALA A 1 84 ? 8.410 5.464 -12.084 1.00 93.62 84 ALA A N 1
ATOM 634 C CA . ALA A 1 84 ? 8.092 6.889 -12.122 1.00 93.62 84 ALA A CA 1
ATOM 635 C C . ALA A 1 84 ? 6.639 7.197 -11.708 1.00 93.62 84 ALA A C 1
ATOM 637 O O . ALA A 1 84 ? 6.337 8.308 -11.277 1.00 93.62 84 ALA A O 1
ATOM 638 N N . GLU A 1 85 ? 5.744 6.214 -11.804 1.00 95.69 85 GLU A N 1
ATOM 639 C CA . GLU A 1 85 ? 4.315 6.340 -11.523 1.00 95.69 85 GLU A CA 1
ATOM 640 C C . GLU A 1 85 ? 3.901 5.689 -10.195 1.00 95.69 85 GLU A C 1
ATOM 642 O O . GLU A 1 85 ? 2.723 5.713 -9.835 1.00 95.69 85 GLU A O 1
ATOM 647 N N . ILE A 1 86 ? 4.846 5.152 -9.413 1.00 94.62 86 ILE A N 1
ATOM 648 C CA . ILE A 1 86 ? 4.563 4.503 -8.119 1.00 94.62 86 ILE A CA 1
ATOM 649 C C . ILE A 1 86 ? 3.816 5.426 -7.147 1.00 94.62 86 ILE A C 1
ATOM 651 O O . ILE A 1 86 ? 3.046 4.953 -6.308 1.00 94.62 86 ILE A O 1
ATOM 655 N N . GLN A 1 87 ? 3.957 6.745 -7.291 1.00 97.19 87 GLN A N 1
ATOM 656 C CA . GLN A 1 87 ? 3.180 7.702 -6.508 1.00 97.19 87 GLN A CA 1
ATOM 657 C C . GLN A 1 87 ? 1.661 7.556 -6.714 1.00 97.19 87 GLN A C 1
ATOM 659 O O . GLN A 1 87 ? 0.902 7.783 -5.775 1.00 97.19 87 GLN A O 1
ATOM 664 N N . GLN A 1 88 ? 1.190 7.124 -7.888 1.00 98.06 88 GLN A N 1
ATOM 665 C CA . GLN A 1 88 ? -0.233 6.834 -8.102 1.00 98.06 88 GLN A CA 1
ATOM 666 C C . GLN A 1 88 ? -0.689 5.634 -7.267 1.00 98.06 88 GLN A C 1
ATOM 668 O O . GLN A 1 88 ? -1.733 5.699 -6.622 1.00 98.06 88 GLN A O 1
ATOM 673 N N . CYS A 1 89 ? 0.139 4.588 -7.167 1.00 98.19 89 CYS A N 1
ATOM 674 C CA . CYS A 1 89 ? -0.142 3.449 -6.292 1.00 98.19 89 CYS A CA 1
ATOM 675 C C . CYS A 1 89 ? -0.240 3.860 -4.812 1.00 98.19 89 CYS A C 1
ATOM 677 O O . CYS A 1 89 ? -1.082 3.338 -4.080 1.00 98.19 89 CYS A O 1
ATOM 679 N N . VAL A 1 90 ? 0.573 4.829 -4.372 1.00 98.62 90 VAL A N 1
ATOM 680 C CA . VAL A 1 90 ? 0.479 5.402 -3.018 1.00 98.62 90 VAL A CA 1
ATOM 681 C C . VAL A 1 90 ? -0.879 6.076 -2.800 1.00 98.62 90 VAL A C 1
ATOM 683 O O . VAL A 1 90 ? -1.526 5.839 -1.779 1.00 98.62 90 VAL A O 1
ATOM 686 N N . LEU A 1 91 ? -1.335 6.894 -3.752 1.00 98.44 91 LEU A N 1
ATOM 687 C CA . LEU A 1 91 ? -2.621 7.596 -3.656 1.00 98.44 91 LEU A CA 1
ATOM 688 C C . LEU A 1 91 ? -3.811 6.624 -3.674 1.00 98.44 91 LEU A C 1
ATOM 690 O O . LEU A 1 91 ? -4.755 6.792 -2.899 1.00 98.44 91 L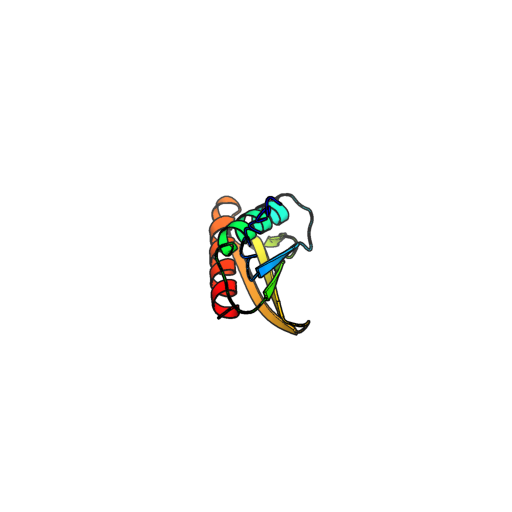EU A O 1
ATOM 694 N N . GLU A 1 92 ? -3.753 5.580 -4.503 1.00 98.50 92 GLU A N 1
ATOM 6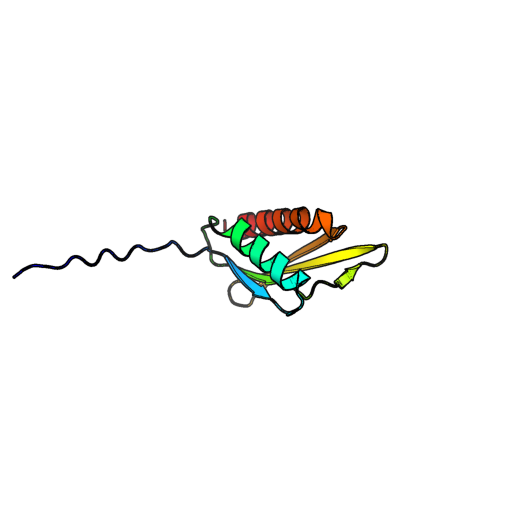95 C CA . GLU A 1 92 ? -4.757 4.510 -4.531 1.00 98.50 92 GLU A CA 1
ATOM 696 C C . GLU A 1 92 ? -4.832 3.777 -3.179 1.00 98.50 92 GLU A C 1
ATOM 698 O O . GLU A 1 92 ? -5.925 3.584 -2.629 1.00 98.50 92 GLU A O 1
ATOM 703 N N . ALA A 1 93 ? -3.679 3.436 -2.591 1.00 98.56 93 ALA A N 1
ATOM 704 C CA . ALA A 1 93 ? -3.608 2.835 -1.262 1.00 98.56 93 ALA A CA 1
ATOM 705 C C . ALA A 1 93 ? -4.129 3.784 -0.165 1.00 98.56 93 ALA A C 1
ATOM 707 O O . ALA A 1 93 ? -4.875 3.349 0.712 1.00 98.56 93 ALA A O 1
ATOM 708 N N . ALA A 1 94 ? -3.811 5.082 -0.223 1.00 98.44 94 ALA A N 1
ATOM 709 C CA . ALA A 1 94 ? -4.279 6.081 0.748 1.00 98.44 94 ALA A CA 1
ATOM 710 C C . ALA A 1 94 ? -5.795 6.289 0.677 1.00 98.44 94 ALA A C 1
ATOM 712 O O . ALA A 1 94 ? -6.465 6.376 1.707 1.00 98.44 94 ALA A O 1
ATOM 713 N N . SER A 1 95 ? -6.359 6.281 -0.531 1.00 98.31 95 SER A N 1
ATOM 714 C CA . SER A 1 95 ? -7.807 6.310 -0.743 1.00 98.31 95 SER A CA 1
ATOM 715 C C . SER A 1 95 ? -8.498 5.063 -0.177 1.00 98.31 95 SER A C 1
ATOM 717 O O . SER A 1 95 ? -9.560 5.157 0.443 1.00 98.31 95 SER A O 1
ATOM 719 N N . ALA A 1 96 ? -7.895 3.878 -0.333 1.00 98.38 96 ALA A N 1
ATOM 720 C CA . ALA A 1 96 ? -8.382 2.668 0.329 1.00 98.38 96 ALA A CA 1
ATOM 721 C C . ALA A 1 96 ? -8.327 2.800 1.858 1.00 98.38 96 ALA A C 1
ATOM 723 O O . ALA A 1 96 ? -9.331 2.547 2.520 1.00 98.38 96 ALA A O 1
ATOM 724 N N . ALA A 1 97 ? -7.208 3.276 2.407 1.00 98.06 97 ALA A N 1
ATOM 725 C CA . ALA A 1 97 ? -7.037 3.459 3.842 1.00 98.06 97 ALA A CA 1
ATOM 726 C C . ALA A 1 97 ? -8.087 4.421 4.427 1.00 98.06 97 ALA A C 1
ATOM 728 O O . ALA A 1 97 ? -8.771 4.066 5.382 1.00 98.06 97 ALA A O 1
ATOM 729 N N . LYS A 1 98 ? -8.309 5.579 3.788 1.00 97.94 98 LYS A N 1
ATOM 730 C CA . LYS A 1 98 ? -9.320 6.567 4.204 1.00 97.94 98 LYS A CA 1
ATOM 731 C C . LYS A 1 98 ? -10.732 5.984 4.272 1.00 97.94 98 LYS A C 1
ATOM 733 O O . LYS A 1 98 ? -11.489 6.328 5.170 1.00 97.94 98 LYS A O 1
ATOM 738 N N . ARG A 1 99 ? -11.106 5.114 3.328 1.00 97.69 99 ARG A N 1
ATOM 739 C CA . ARG A 1 99 ? -12.420 4.445 3.341 1.00 97.69 99 ARG A CA 1
ATOM 740 C C . ARG A 1 99 ? -12.543 3.435 4.479 1.00 97.69 99 ARG A C 1
ATOM 742 O O . ARG A 1 99 ? -13.628 3.252 5.012 1.00 97.69 99 ARG A O 1
ATOM 749 N N . LEU A 1 100 ? -11.444 2.780 4.844 1.00 97.56 100 LEU A N 1
ATOM 750 C CA . LEU A 1 100 ? -11.421 1.750 5.883 1.00 97.56 100 LEU A CA 1
ATOM 751 C C . LEU A 1 100 ? -11.376 2.327 7.308 1.00 97.56 100 LEU A C 1
ATOM 753 O O . LEU A 1 100 ? -11.733 1.616 8.250 1.00 97.56 100 LEU A O 1
ATOM 757 N N . THR A 1 101 ? -10.940 3.579 7.486 1.00 95.62 101 THR A N 1
ATOM 758 C CA . THR A 1 101 ? -10.909 4.267 8.793 1.00 95.62 101 THR A CA 1
ATOM 759 C C . THR A 1 101 ? -12.218 4.970 9.155 1.00 95.62 101 THR A C 1
ATOM 761 O O . THR A 1 101 ? -12.397 5.321 10.324 1.00 95.62 101 THR A O 1
ATOM 764 N N . GLN A 1 102 ? -13.114 5.172 8.185 1.00 90.75 102 GLN A N 1
ATOM 765 C CA . GLN A 1 102 ? -14.463 5.711 8.399 1.00 90.75 102 GLN A CA 1
ATOM 766 C C . GLN A 1 102 ? -15.354 4.752 9.189 1.00 90.75 102 GLN A C 1
ATOM 768 O O . GLN A 1 102 ? -15.050 3.534 9.233 1.00 90.75 102 GLN A O 1
#

Radius of gyration: 16.49 Å; chains: 1; bounding box: 29×38×62 Å